Protein AF-A0A843K1R9-F1 (afdb_monomer_lite)

Radius of gyration: 14.15 Å; chains: 1; bounding box: 28×15×41 Å

Structure (mmCIF, N/CA/C/O backbone):
data_AF-A0A843K1R9-F1
#
_entry.id   AF-A0A843K1R9-F1
#
loop_
_atom_site.group_PDB
_atom_site.id
_atom_site.type_symbol
_atom_site.label_atom_id
_atom_site.label_alt_id
_atom_site.label_comp_id
_atom_site.label_asym_id
_atom_site.label_entity_id
_atom_site.label_seq_id
_atom_site.pdbx_PDB_ins_code
_atom_site.Cartn_x
_atom_site.Cartn_y
_atom_site.Cartn_z
_atom_site.occupancy
_atom_site.B_iso_or_equiv
_atom_site.auth_seq_id
_atom_site.auth_comp_id
_atom_site.auth_asym_id
_atom_site.auth_atom_id
_atom_site.pdbx_PDB_model_num
ATOM 1 N N . MET A 1 1 ? -9.627 -6.101 25.111 1.00 53.66 1 MET A N 1
ATOM 2 C CA . MET A 1 1 ? -8.820 -7.119 24.396 1.00 53.66 1 MET A CA 1
ATOM 3 C C . MET A 1 1 ? -9.171 -7.238 22.911 1.00 53.66 1 MET A C 1
ATOM 5 O O . MET A 1 1 ? -8.259 -7.072 22.123 1.00 53.66 1 MET A O 1
ATOM 9 N N . LYS A 1 2 ? -10.434 -7.432 22.483 1.00 62.06 2 LYS A N 1
ATOM 10 C CA . LYS A 1 2 ? -10.783 -7.570 21.043 1.00 62.06 2 LYS A CA 1
ATOM 11 C C . LYS A 1 2 ? -10.350 -6.398 20.134 1.00 62.06 2 LYS A C 1
ATOM 13 O O . LYS A 1 2 ? -9.977 -6.639 18.994 1.00 62.06 2 LYS A O 1
ATOM 18 N N . LYS A 1 3 ? -10.357 -5.155 20.636 1.00 65.75 3 LYS A N 1
ATOM 19 C CA . LYS A 1 3 ? -9.977 -3.954 19.865 1.00 65.75 3 LYS A CA 1
ATOM 20 C C . LYS A 1 3 ? -8.495 -3.936 19.462 1.00 65.75 3 LYS A C 1
ATOM 22 O O . LYS A 1 3 ? -8.202 -3.755 18.289 1.00 65.75 3 LYS A O 1
ATOM 27 N N . ASN A 1 4 ? -7.587 -4.241 20.391 1.00 74.88 4 ASN A N 1
ATOM 28 C CA . ASN A 1 4 ? -6.147 -4.290 20.102 1.00 74.88 4 ASN A CA 1
ATOM 29 C C . ASN A 1 4 ? -5.815 -5.342 19.032 1.00 74.88 4 ASN A C 1
ATOM 31 O O . ASN A 1 4 ? -4.956 -5.120 18.191 1.00 74.88 4 ASN A O 1
ATOM 35 N N . TRP A 1 5 ? -6.519 -6.479 19.031 1.00 81.81 5 TRP A N 1
ATOM 36 C CA . TRP A 1 5 ? -6.348 -7.506 17.998 1.00 81.81 5 TRP A CA 1
ATOM 37 C C . TRP A 1 5 ? -6.839 -7.040 16.621 1.00 81.81 5 TRP A C 1
ATOM 39 O O . TRP A 1 5 ? -6.231 -7.391 15.614 1.00 81.81 5 TRP A O 1
ATOM 49 N N . LEU A 1 6 ? -7.896 -6.223 16.567 1.00 81.75 6 LEU A N 1
ATOM 50 C CA . LEU A 1 6 ? -8.388 -5.622 15.325 1.00 81.75 6 LEU A CA 1
ATOM 51 C C . LEU A 1 6 ? -7.399 -4.581 14.774 1.00 81.75 6 LEU A C 1
ATOM 53 O O . LEU A 1 6 ? -7.110 -4.583 13.583 1.00 81.75 6 LEU A O 1
ATOM 57 N N . GLU A 1 7 ? -6.841 -3.732 15.640 1.00 81.81 7 GLU A N 1
ATOM 58 C CA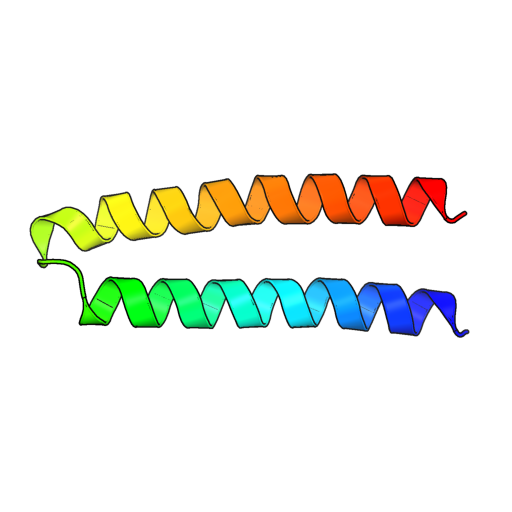 . GLU A 1 7 ? -5.815 -2.743 15.275 1.00 81.81 7 GLU A CA 1
ATOM 59 C C . GLU A 1 7 ? -4.540 -3.423 14.755 1.00 81.81 7 GLU A C 1
ATOM 61 O O . GLU A 1 7 ? -3.997 -3.031 13.718 1.00 81.81 7 GLU A O 1
ATOM 66 N N .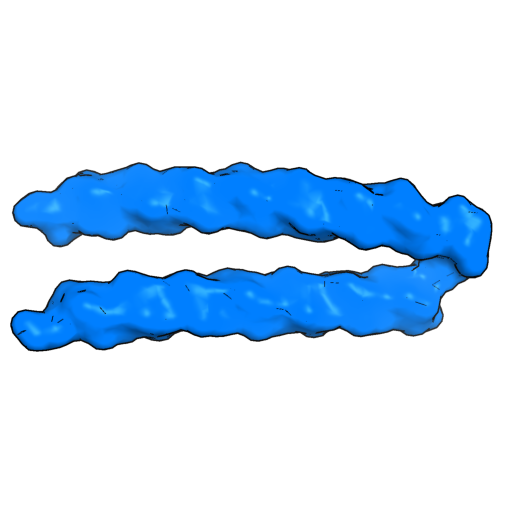 ILE A 1 8 ? -4.095 -4.494 15.421 1.00 85.12 8 ILE A N 1
ATOM 67 C CA . ILE A 1 8 ? -2.964 -5.316 14.971 1.00 85.12 8 ILE A CA 1
ATOM 68 C C . ILE A 1 8 ? -3.288 -5.994 13.636 1.00 85.12 8 ILE A C 1
ATOM 70 O O . ILE A 1 8 ? -2.461 -5.969 12.728 1.00 85.12 8 ILE A O 1
ATOM 74 N N . GLY A 1 9 ? -4.487 -6.559 13.472 1.00 87.06 9 GLY A N 1
ATOM 75 C CA . GLY A 1 9 ? -4.902 -7.201 12.222 1.00 87.06 9 GLY A CA 1
ATOM 76 C C . GLY A 1 9 ? -4.957 -6.227 11.042 1.00 87.06 9 GLY A C 1
ATOM 77 O O . GLY A 1 9 ? -4.457 -6.535 9.963 1.00 87.06 9 GLY A O 1
ATOM 78 N N . ILE A 1 10 ? -5.501 -5.027 11.252 1.00 87.56 10 ILE A N 1
ATOM 79 C CA . ILE A 1 10 ? -5.597 -3.998 10.211 1.00 87.56 10 ILE A CA 1
ATOM 80 C C . ILE A 1 10 ? -4.216 -3.444 9.861 1.00 87.56 10 ILE A C 1
ATOM 82 O O . ILE A 1 10 ? -3.895 -3.360 8.681 1.00 87.56 10 ILE A O 1
ATOM 86 N N . SER A 1 11 ? -3.378 -3.118 10.850 1.00 85.94 11 SER A N 1
ATOM 87 C CA . SER A 1 11 ? -2.022 -2.605 10.600 1.00 85.94 11 SER A CA 1
ATOM 88 C C . SER A 1 11 ? -1.124 -3.636 9.911 1.00 85.94 11 SER A C 1
ATOM 90 O O . SER A 1 11 ? -0.506 -3.326 8.893 1.00 85.94 11 SER A O 1
ATOM 92 N N . SER A 1 12 ? -1.087 -4.875 10.408 1.00 89.44 12 SER A N 1
ATOM 93 C CA . SER A 1 12 ? -0.292 -5.951 9.800 1.00 89.44 12 SER A CA 1
ATOM 94 C C . SER A 1 12 ? -0.799 -6.338 8.408 1.00 89.44 12 SER A C 1
ATOM 96 O O . SER A 1 12 ? 0.007 -6.507 7.493 1.00 89.44 12 SER A O 1
ATOM 98 N N . GLY A 1 13 ? -2.120 -6.401 8.210 1.00 90.38 13 GLY A N 1
ATOM 99 C CA . GLY A 1 13 ? -2.738 -6.677 6.913 1.00 90.38 13 GLY A CA 1
ATOM 100 C C . GLY A 1 13 ? -2.462 -5.586 5.879 1.00 90.38 13 GLY A C 1
ATOM 101 O O . GLY A 1 13 ? -2.147 -5.888 4.729 1.00 90.38 13 GLY A O 1
ATOM 102 N N . LEU A 1 14 ? -2.506 -4.318 6.294 1.00 90.75 14 LEU A N 1
ATOM 103 C CA . LEU A 1 14 ? -2.133 -3.182 5.456 1.00 90.75 14 LEU A CA 1
ATOM 104 C C . LEU A 1 14 ? -0.666 -3.296 5.017 1.00 90.75 14 LEU A C 1
ATOM 106 O O . LEU A 1 14 ? -0.386 -3.231 3.819 1.00 90.75 14 LEU A O 1
ATOM 110 N N . VAL A 1 15 ? 0.269 -3.513 5.946 1.00 91.56 15 VAL A N 1
ATOM 111 C CA . VAL A 1 15 ? 1.697 -3.659 5.605 1.00 91.56 15 VAL A CA 1
ATOM 112 C C . VAL A 1 15 ? 1.926 -4.839 4.657 1.00 91.56 15 VAL A C 1
ATOM 114 O O . VAL A 1 15 ? 2.665 -4.707 3.682 1.00 91.56 15 VAL A O 1
ATOM 117 N N . PHE A 1 16 ? 1.261 -5.972 4.889 1.00 93.81 16 PHE A N 1
ATOM 118 C CA . PHE A 1 16 ? 1.333 -7.124 3.991 1.00 93.81 16 PHE A CA 1
ATOM 119 C C . PHE A 1 16 ? 0.870 -6.769 2.570 1.00 93.81 16 PHE A C 1
ATOM 121 O O . PHE A 1 16 ? 1.558 -7.077 1.596 1.00 93.81 16 PHE A O 1
ATOM 128 N N . LEU A 1 17 ? -0.249 -6.052 2.444 1.00 93.38 17 LEU A N 1
ATOM 129 C CA . LEU A 1 17 ? -0.769 -5.590 1.158 1.00 93.38 17 LEU A CA 1
ATOM 130 C C . LEU A 1 17 ? 0.205 -4.631 0.454 1.00 93.38 17 LEU A C 1
ATOM 132 O O . LEU A 1 17 ? 0.413 -4.753 -0.753 1.00 93.38 17 LEU A O 1
ATOM 136 N N . MET A 1 18 ? 0.867 -3.739 1.196 1.00 93.50 18 MET A N 1
ATOM 137 C CA . MET A 1 18 ? 1.917 -2.869 0.655 1.00 93.50 18 MET A CA 1
ATOM 138 C C . ME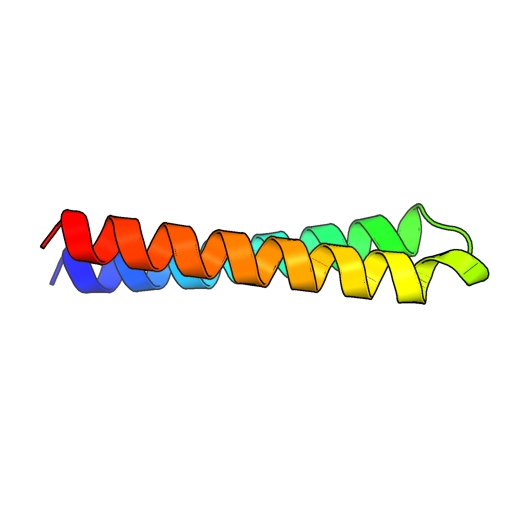T A 1 18 ? 3.072 -3.680 0.054 1.00 93.50 18 MET A C 1
ATOM 140 O O . MET A 1 18 ? 3.508 -3.394 -1.059 1.00 93.50 18 MET A O 1
ATOM 144 N N . ILE A 1 19 ? 3.547 -4.709 0.761 1.00 93.12 19 ILE A N 1
ATOM 145 C CA . ILE A 1 19 ? 4.641 -5.573 0.293 1.00 93.12 19 ILE A CA 1
ATOM 146 C C . ILE A 1 19 ? 4.242 -6.293 -0.999 1.00 93.12 19 ILE A C 1
ATOM 148 O O . ILE A 1 19 ? 5.014 -6.296 -1.957 1.00 93.12 19 ILE A O 1
ATOM 152 N N . VAL A 1 20 ? 3.030 -6.851 -1.061 1.00 94.81 20 VAL A N 1
ATOM 153 C CA . VAL A 1 20 ? 2.518 -7.522 -2.267 1.00 94.81 20 VAL A CA 1
ATOM 154 C C . VAL A 1 20 ? 2.462 -6.558 -3.454 1.00 94.81 20 VAL A C 1
ATOM 156 O O . VAL A 1 20 ? 2.909 -6.912 -4.544 1.00 94.81 20 VAL A O 1
ATOM 159 N N . LEU A 1 21 ? 1.981 -5.329 -3.249 1.00 91.88 21 LEU A N 1
ATOM 160 C CA . LEU A 1 21 ? 1.943 -4.308 -4.298 1.00 91.88 21 LEU A CA 1
ATOM 161 C C . LEU A 1 21 ? 3.346 -3.906 -4.765 1.00 91.88 21 LEU A C 1
ATOM 163 O O . LEU A 1 21 ? 3.573 -3.786 -5.967 1.00 91.88 21 LEU A O 1
ATOM 167 N N . ILE A 1 22 ? 4.296 -3.737 -3.842 1.00 92.00 22 ILE A N 1
ATOM 168 C CA . ILE A 1 2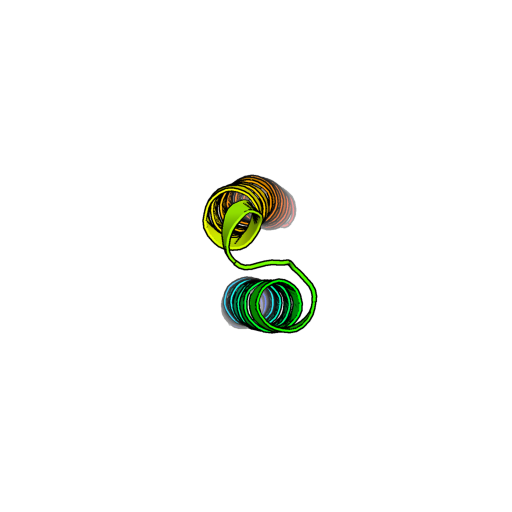2 ? 5.693 -3.414 -4.162 1.00 92.00 22 ILE A CA 1
ATOM 169 C C . ILE A 1 22 ? 6.337 -4.536 -4.985 1.00 92.00 22 ILE A C 1
ATOM 171 O O . ILE A 1 22 ? 7.029 -4.261 -5.965 1.00 92.00 22 ILE A O 1
ATOM 175 N N . LEU A 1 23 ? 6.116 -5.797 -4.611 1.00 92.56 23 LEU A N 1
ATOM 176 C CA . LEU A 1 23 ? 6.629 -6.947 -5.357 1.00 92.56 23 LEU A CA 1
ATOM 177 C C . LEU A 1 23 ? 5.973 -7.054 -6.739 1.00 92.56 23 LEU A C 1
ATOM 179 O O . LEU A 1 23 ? 6.675 -7.211 -7.736 1.00 92.56 23 LEU A O 1
ATOM 183 N N . GLY A 1 24 ? 4.650 -6.887 -6.816 1.00 90.69 24 GLY A N 1
ATOM 184 C CA . GLY A 1 24 ? 3.909 -6.885 -8.077 1.00 90.69 24 GLY A CA 1
ATOM 185 C C . GLY A 1 24 ? 4.375 -5.778 -9.023 1.00 90.69 24 GLY A C 1
ATOM 186 O O . GLY A 1 24 ? 4.618 -6.031 -10.201 1.00 90.69 24 GLY A O 1
ATOM 187 N N . ALA A 1 25 ? 4.594 -4.570 -8.505 1.00 88.75 25 ALA A N 1
ATOM 188 C CA . ALA A 1 25 ? 5.117 -3.455 -9.285 1.00 88.75 25 ALA A CA 1
ATOM 189 C C . ALA A 1 25 ? 6.541 -3.708 -9.791 1.00 88.75 25 ALA A C 1
ATOM 191 O O . ALA A 1 25 ? 6.848 -3.382 -10.933 1.00 88.75 25 ALA A O 1
ATOM 192 N N . GLN A 1 26 ? 7.406 -4.333 -8.990 1.00 86.06 26 GLN A N 1
ATOM 193 C CA . GLN A 1 26 ? 8.752 -4.695 -9.439 1.00 86.06 26 GLN A CA 1
ATOM 194 C C . GLN A 1 26 ? 8.749 -5.746 -10.556 1.00 86.06 26 GLN A C 1
ATOM 196 O O . GLN A 1 26 ? 9.614 -5.691 -11.431 1.00 86.06 26 GLN A O 1
ATOM 201 N N . MET A 1 27 ? 7.786 -6.674 -10.543 1.00 89.25 27 MET A N 1
ATOM 202 C CA . MET A 1 27 ? 7.634 -7.699 -11.581 1.00 89.25 27 MET A CA 1
ATOM 203 C C . MET A 1 27 ? 6.967 -7.169 -12.858 1.00 89.25 27 MET A C 1
ATOM 205 O O . MET A 1 27 ? 7.315 -7.618 -13.946 1.00 89.25 27 MET A O 1
ATOM 209 N N . ALA A 1 28 ? 6.024 -6.229 -12.739 1.00 88.62 28 ALA A N 1
ATOM 210 C CA . ALA A 1 28 ? 5.216 -5.750 -13.861 1.00 88.62 28 ALA A CA 1
ATOM 211 C C . ALA A 1 28 ? 5.747 -4.469 -14.528 1.00 88.62 28 ALA A C 1
ATOM 213 O O . ALA A 1 28 ? 5.502 -4.273 -15.718 1.00 88.62 28 ALA A O 1
ATOM 214 N N . LEU A 1 29 ? 6.448 -3.586 -13.799 1.00 87.44 29 LEU A N 1
ATOM 215 C CA . LEU A 1 29 ? 6.924 -2.318 -14.358 1.00 87.44 29 LEU A CA 1
ATOM 216 C C . LEU A 1 29 ? 8.350 -2.413 -14.937 1.00 87.44 29 LEU A C 1
ATOM 218 O O . LEU A 1 29 ? 9.236 -3.053 -14.347 1.00 87.44 29 LEU A O 1
ATOM 222 N N . PRO A 1 30 ? 8.607 -1.704 -16.055 1.00 85.31 30 PRO A N 1
ATOM 223 C CA . PRO A 1 30 ? 9.951 -1.537 -16.596 1.00 85.31 30 PRO A CA 1
ATOM 224 C C . PRO A 1 30 ? 10.847 -0.800 -15.595 1.00 85.31 30 PRO A C 1
ATOM 226 O O . PRO A 1 30 ? 10.372 -0.001 -14.787 1.00 85.31 30 PRO A O 1
ATOM 229 N N . ALA A 1 31 ? 12.154 -1.076 -15.645 1.00 84.25 31 ALA A N 1
ATOM 230 C CA . ALA A 1 31 ? 13.125 -0.641 -14.636 1.00 84.25 31 ALA A CA 1
ATOM 231 C C . ALA A 1 31 ? 13.110 0.875 -14.368 1.00 84.25 31 ALA A C 1
ATOM 233 O O . ALA A 1 31 ? 13.264 1.291 -13.222 1.00 84.25 31 ALA A O 1
ATOM 234 N N . GLU A 1 32 ? 12.846 1.676 -15.399 1.00 87.12 32 GLU A N 1
ATOM 235 C CA . GLU A 1 32 ? 12.758 3.140 -15.338 1.00 87.12 32 GLU A CA 1
ATOM 236 C C . GLU A 1 32 ? 11.585 3.643 -14.480 1.00 87.12 32 GLU A C 1
ATOM 238 O O . GLU A 1 32 ? 11.694 4.676 -13.823 1.00 87.12 32 GLU A O 1
ATOM 243 N N . LEU A 1 33 ? 10.465 2.909 -14.459 1.00 87.94 33 LEU A N 1
ATOM 244 C CA . LEU A 1 33 ? 9.230 3.298 -13.767 1.00 87.94 33 LEU A CA 1
ATOM 245 C C . LEU A 1 33 ? 9.086 2.656 -12.380 1.00 87.94 33 LEU A C 1
ATOM 247 O O . LEU A 1 33 ? 8.163 2.981 -11.635 1.00 87.94 33 LEU A O 1
ATOM 251 N N . ARG A 1 34 ? 9.990 1.750 -11.992 1.00 87.56 34 ARG A N 1
ATOM 252 C CA . ARG A 1 34 ? 9.973 1.130 -10.654 1.00 87.56 34 ARG A CA 1
ATOM 253 C C . ARG A 1 34 ? 10.109 2.144 -9.508 1.00 87.56 34 ARG A C 1
ATOM 255 O O . ARG A 1 34 ? 9.375 1.988 -8.534 1.00 87.56 34 ARG A O 1
ATOM 262 N N . PRO A 1 35 ? 10.972 3.182 -9.581 1.00 88.31 35 PRO A N 1
ATOM 263 C CA . PRO A 1 35 ? 11.112 4.151 -8.493 1.00 88.31 35 PRO A CA 1
ATOM 264 C C . PRO A 1 35 ? 9.843 4.982 -8.283 1.00 88.31 35 PRO A C 1
ATOM 266 O O . PRO A 1 35 ? 9.398 5.165 -7.150 1.00 88.31 35 PRO A O 1
ATOM 269 N N . SER A 1 36 ? 9.230 5.446 -9.376 1.00 90.38 36 SER A N 1
ATOM 270 C CA . SER A 1 36 ? 7.975 6.198 -9.325 1.00 90.38 36 SER A CA 1
ATOM 271 C C . SER A 1 36 ? 6.814 5.310 -8.880 1.00 90.38 36 SER A C 1
ATOM 273 O O . SER A 1 36 ? 6.033 5.728 -8.030 1.00 90.38 36 SER A O 1
ATOM 275 N N . GLY A 1 37 ? 6.746 4.063 -9.359 1.00 88.81 37 GLY A N 1
ATOM 276 C CA . GLY A 1 37 ? 5.772 3.068 -8.906 1.00 88.81 37 GLY A CA 1
ATOM 277 C C . GLY A 1 37 ? 5.875 2.778 -7.407 1.00 88.81 37 GLY A C 1
ATOM 278 O O . GLY A 1 37 ? 4.860 2.770 -6.713 1.00 88.81 37 GLY A O 1
ATOM 279 N N . PHE A 1 38 ? 7.092 2.623 -6.880 1.00 90.56 38 PHE A N 1
ATOM 280 C CA . PHE A 1 38 ? 7.325 2.449 -5.446 1.00 90.56 38 PHE A CA 1
ATOM 281 C C . PHE A 1 38 ? 6.836 3.659 -4.640 1.00 90.56 38 PHE A C 1
ATOM 283 O O . PHE A 1 38 ? 6.083 3.492 -3.681 1.00 90.56 38 PHE A O 1
ATOM 290 N N . ALA A 1 39 ? 7.207 4.876 -5.052 1.00 93.06 39 ALA A N 1
ATOM 291 C CA . ALA A 1 39 ? 6.770 6.102 -4.386 1.00 93.06 39 ALA A CA 1
ATOM 292 C C . ALA A 1 39 ? 5.236 6.228 -4.358 1.00 93.06 39 ALA A C 1
ATOM 294 O O . ALA A 1 39 ? 4.661 6.595 -3.334 1.00 93.06 39 ALA A O 1
ATOM 295 N N . LEU A 1 40 ? 4.570 5.863 -5.456 1.00 92.88 40 LEU A N 1
ATOM 296 C CA . LEU A 1 40 ? 3.114 5.901 -5.578 1.00 92.88 40 LEU A CA 1
ATOM 297 C C . LEU A 1 40 ? 2.439 4.886 -4.642 1.00 92.88 40 LEU A C 1
ATOM 299 O O . LEU A 1 40 ? 1.477 5.229 -3.958 1.00 92.88 40 LEU A O 1
ATOM 303 N N . ILE A 1 41 ? 2.977 3.666 -4.543 1.00 93.56 41 ILE A N 1
ATOM 304 C CA . ILE A 1 41 ? 2.470 2.637 -3.622 1.00 93.56 41 ILE A CA 1
ATOM 305 C C . ILE A 1 41 ? 2.620 3.078 -2.166 1.00 93.56 41 ILE A C 1
ATOM 307 O O . ILE A 1 41 ? 1.674 2.946 -1.393 1.00 93.56 41 ILE A O 1
ATOM 311 N N . VAL A 1 42 ? 3.772 3.641 -1.793 1.00 92.88 42 VAL A N 1
ATOM 312 C CA . VAL A 1 42 ? 3.999 4.159 -0.435 1.00 92.88 42 VAL A CA 1
ATOM 313 C C . VAL A 1 42 ? 3.050 5.318 -0.121 1.00 92.88 42 VAL A C 1
ATOM 315 O O . VAL A 1 42 ? 2.495 5.379 0.975 1.00 92.88 42 VAL A O 1
ATOM 318 N N . LEU A 1 43 ? 2.805 6.211 -1.082 1.00 93.81 43 LEU A N 1
ATOM 319 C CA . LEU A 1 43 ? 1.878 7.326 -0.907 1.00 93.81 43 LEU A CA 1
ATOM 320 C C . LEU A 1 43 ? 0.435 6.840 -0.701 1.00 93.81 43 LEU A C 1
ATOM 322 O O . LEU A 1 43 ? -0.233 7.274 0.238 1.00 93.81 43 LEU A O 1
ATOM 326 N N . LEU A 1 44 ? -0.027 5.885 -1.515 1.00 92.44 44 LEU A N 1
ATOM 327 C CA . LEU A 1 44 ? -1.332 5.240 -1.330 1.00 92.44 44 LEU A CA 1
ATOM 328 C C . LEU A 1 44 ? -1.423 4.528 0.023 1.00 92.44 44 LEU A C 1
ATOM 330 O O . LEU A 1 44 ? -2.452 4.599 0.696 1.00 92.44 44 LEU A O 1
ATOM 334 N N . PHE A 1 45 ? -0.335 3.885 0.446 1.00 93.50 45 PHE A N 1
ATOM 335 C CA . PHE A 1 45 ? -0.259 3.211 1.730 1.00 93.50 45 PHE A CA 1
ATOM 336 C C . PHE A 1 45 ? -0.406 4.174 2.913 1.00 93.50 45 PHE A C 1
ATOM 338 O O . PHE A 1 45 ? -1.178 3.902 3.833 1.00 93.50 45 PHE A O 1
ATOM 345 N N . MET A 1 46 ? 0.277 5.321 2.875 1.00 93.25 46 MET A N 1
ATOM 346 C CA . MET A 1 46 ? 0.157 6.359 3.902 1.00 93.25 46 MET A CA 1
ATOM 347 C C . MET A 1 46 ? -1.280 6.873 4.025 1.00 93.25 46 MET A C 1
ATOM 349 O O . MET A 1 46 ? -1.795 6.990 5.138 1.00 93.25 46 MET A O 1
ATOM 353 N N . VAL A 1 47 ? -1.952 7.121 2.897 1.00 93.62 47 VAL A N 1
ATOM 354 C CA . VAL A 1 47 ? -3.361 7.545 2.888 1.00 93.62 47 VAL A CA 1
ATOM 355 C C . VAL A 1 47 ? -4.261 6.454 3.473 1.00 93.62 47 VAL A C 1
ATOM 357 O O . VAL A 1 47 ? -5.090 6.740 4.337 1.00 93.62 47 VAL A O 1
ATOM 360 N N . ALA A 1 48 ? -4.076 5.197 3.062 1.00 91.31 48 ALA A N 1
ATOM 361 C CA . ALA A 1 48 ? -4.859 4.069 3.561 1.00 91.31 48 ALA A CA 1
ATOM 362 C C . ALA A 1 48 ? -4.689 3.864 5.076 1.00 91.31 48 ALA A C 1
ATOM 364 O O . ALA A 1 48 ? -5.681 3.686 5.782 1.00 91.31 48 ALA A O 1
ATOM 365 N N . MET A 1 49 ? -3.459 3.952 5.589 1.00 89.56 49 MET A N 1
ATOM 366 C CA . MET A 1 49 ? -3.165 3.889 7.025 1.00 89.56 49 MET A CA 1
ATOM 367 C C . MET A 1 49 ? -3.798 5.051 7.795 1.00 89.56 49 MET A C 1
ATOM 369 O O . MET A 1 49 ? -4.379 4.828 8.856 1.00 89.56 49 MET A O 1
ATOM 373 N N . GLY A 1 50 ? -3.742 6.273 7.257 1.00 88.44 50 GLY A N 1
ATOM 374 C CA . GLY A 1 50 ? -4.402 7.435 7.854 1.00 88.44 50 GLY A CA 1
ATOM 375 C C . GLY A 1 50 ? -5.917 7.244 7.970 1.00 88.44 50 GLY A C 1
ATOM 376 O O . GLY A 1 50 ? -6.487 7.432 9.044 1.00 88.44 50 GLY A O 1
ATOM 377 N N . LEU A 1 51 ? -6.568 6.786 6.897 1.00 89.44 51 LEU A N 1
ATOM 378 C CA . LEU A 1 51 ? -8.009 6.507 6.881 1.00 89.44 51 LEU A CA 1
ATOM 379 C C . LEU A 1 51 ? -8.395 5.348 7.809 1.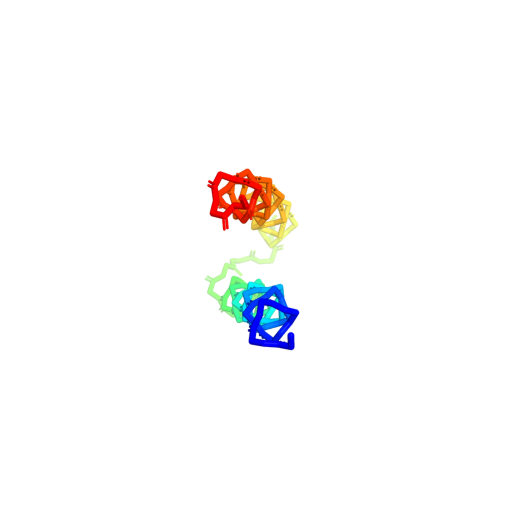00 89.44 51 LEU A C 1
ATOM 381 O O . LEU A 1 51 ? -9.399 5.433 8.519 1.00 89.44 51 LEU A O 1
ATOM 385 N N . ALA A 1 52 ? -7.604 4.274 7.826 1.00 87.31 52 ALA A N 1
ATOM 386 C CA . ALA A 1 52 ? -7.806 3.153 8.736 1.00 87.31 52 ALA A CA 1
ATOM 387 C C . ALA A 1 52 ? -7.683 3.601 10.200 1.00 87.31 52 ALA A C 1
ATOM 389 O O . ALA A 1 52 ? -8.524 3.238 11.020 1.00 87.31 52 ALA A O 1
ATOM 390 N N . GLY A 1 53 ? -6.700 4.452 10.510 1.00 84.75 53 GLY A N 1
ATOM 391 C CA . GLY A 1 53 ? -6.540 5.078 11.820 1.00 84.75 53 GLY A CA 1
ATOM 392 C C . GLY A 1 53 ? -7.756 5.911 12.228 1.00 84.75 53 GLY A C 1
ATOM 393 O O . GLY A 1 53 ? -8.273 5.725 13.327 1.00 84.75 53 GLY A O 1
ATOM 394 N N . LEU A 1 54 ? -8.274 6.762 11.333 1.00 87.44 54 LEU A N 1
ATOM 395 C CA . LEU A 1 54 ? -9.489 7.548 11.590 1.00 87.44 54 LEU A CA 1
ATOM 396 C C . LEU A 1 54 ? -10.705 6.656 11.875 1.00 87.44 54 LEU A C 1
ATOM 398 O O . LEU A 1 54 ? -11.420 6.896 12.844 1.00 87.44 54 LEU A O 1
ATOM 402 N N . LYS A 1 55 ? -10.913 5.586 11.095 1.00 82.19 55 LYS A N 1
ATOM 403 C CA . LYS A 1 55 ? -12.003 4.629 11.352 1.00 82.19 55 LYS A CA 1
ATOM 404 C C . LYS A 1 55 ? -11.850 3.892 12.682 1.00 82.19 55 LYS A C 1
ATOM 406 O O . LYS A 1 55 ? -12.844 3.644 13.353 1.00 82.19 55 LYS A O 1
ATOM 411 N N . LEU A 1 56 ? -10.631 3.551 13.091 1.00 79.38 56 LEU A N 1
ATOM 412 C CA . LEU A 1 56 ? -10.381 2.896 14.382 1.00 79.38 56 LEU A CA 1
ATOM 413 C C . LEU A 1 56 ? -10.649 3.822 15.581 1.00 79.38 56 LEU A C 1
ATOM 415 O O . LEU A 1 56 ? -11.039 3.344 16.657 1.00 79.38 56 LEU A O 1
ATOM 419 N N . VAL A 1 57 ? -10.461 5.133 15.391 1.00 79.62 57 VAL A N 1
ATOM 420 C CA . VAL A 1 57 ? -10.843 6.172 16.357 1.00 79.62 57 VAL A CA 1
ATOM 421 C C . VAL A 1 57 ? -12.358 6.363 16.396 1.00 79.62 57 VAL A C 1
ATOM 423 O O . VAL A 1 57 ? -12.892 6.464 17.489 1.00 79.62 57 VAL A O 1
ATOM 426 N N . ASP A 1 58 ? -13.048 6.360 15.254 1.00 77.62 58 ASP A N 1
ATOM 427 C CA . ASP A 1 58 ? -14.518 6.465 15.184 1.00 77.62 58 ASP A CA 1
ATOM 428 C C . ASP A 1 58 ? -15.227 5.250 15.815 1.00 77.62 58 ASP A C 1
ATOM 430 O O . ASP A 1 58 ? -16.244 5.376 16.484 1.00 77.62 58 ASP A O 1
ATOM 434 N N . MET A 1 59 ? -14.624 4.063 15.706 1.00 69.31 59 MET A N 1
ATOM 435 C CA . MET A 1 59 ? -15.062 2.845 16.403 1.00 69.31 59 MET A CA 1
ATOM 436 C C . MET A 1 59 ? -14.706 2.829 17.911 1.00 69.31 59 MET A C 1
ATOM 438 O O . MET A 1 59 ? -14.658 1.753 18.521 1.00 69.31 59 MET A O 1
ATOM 442 N N . LYS A 1 60 ? -14.328 3.961 18.514 1.00 55.44 60 LYS A N 1
ATOM 443 C CA . LYS A 1 60 ? -13.977 4.095 19.938 1.00 55.44 60 LYS A CA 1
ATOM 444 C C . LYS A 1 60 ? -15.117 4.725 20.722 1.00 55.44 60 L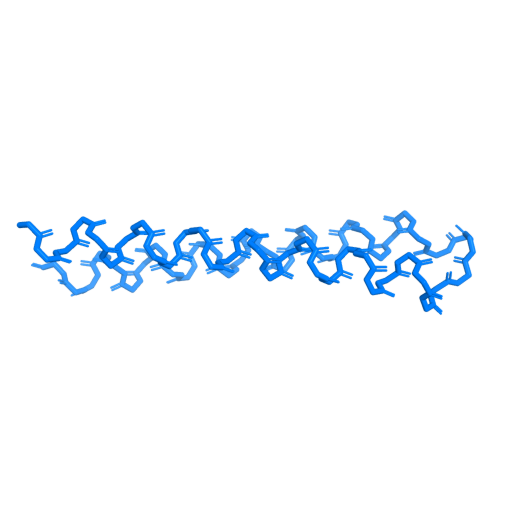YS A C 1
ATOM 446 O O . LYS A 1 60 ? -15.317 4.228 21.850 1.00 55.44 60 LYS A O 1
#

Foldseek 3Di:
DVLVVVVVCQVVVLVVVLVVQLVVCVVPPDPVCSVVSNVVSVVVSVVSVVVVVVVSVVVD

Secondary structure (DSSP, 8-state):
-HHHHHHHHHHHHHHHHHHHHHHHHHHHS-TTTHHHHHHHHHHHHHHHHHHHHHHHHHT-

Sequence (60 aa):
MKKNWLEIGISSGLVFLMIVLILGAQMALPAELRPSGFALIVLLFMVAMGLAGLKLVDMK

pLDDT: mean 86.27, std 8.88, range [53.66, 94.81]